Protein AF-A0A965V404-F1 (afdb_monomer_lite)

Radius of gyration: 24.32 Å; chains: 1; bounding box: 42×51×77 Å

pLDDT: mean 75.03, std 16.59, range [35.66, 94.12]

Secondary structure (DSSP, 8-state):
---------HHHHHHHHHHHHS-HHHHHHHHHHHHHHHTT--TT-SSTT-TTHHHHHHHHHHHHHHHHHHHHHT---------------

Sequence (89 aa):
MAKKDEPINDFHRSLQLLAKKLTFEEYTLVAGTMFQLHAGMTFGYKKIFDPQILPDISYIWQIHHKKAFENKAKILKLKVVRGGKDVKH

Foldseek 3Di:
DPDPCDPCPVVNVVLVVCVVPDDPVVSCVVVVVVVCLVVVDQPPAPDNCRVVVVVVVVVVVCVVCVVVVVVVVPPDPPDDDPPDDPPDD

Structure (mmCIF, N/CA/C/O backbone):
data_AF-A0A965V404-F1
#
_entry.id   AF-A0A965V404-F1
#
loop_
_atom_site.group_PDB
_atom_site.id
_atom_site.type_symbol
_atom_site.label_atom_id
_atom_site.label_alt_id
_atom_site.label_comp_id
_atom_site.label_asym_id
_atom_site.label_entity_id
_atom_site.label_seq_id
_atom_site.pdbx_PDB_ins_code
_atom_site.Cartn_x
_atom_site.Cartn_y
_atom_site.Cartn_z
_atom_site.occupancy
_atom_site.B_iso_or_equiv
_atom_site.auth_seq_id
_atom_site.auth_comp_id
_atom_site.auth_asym_id
_atom_site.auth_atom_id
_atom_site.pdbx_PDB_model_num
ATOM 1 N N . MET A 1 1 ? -21.040 -2.190 -26.057 1.00 35.66 1 MET A N 1
ATOM 2 C CA . MET A 1 1 ? -20.030 -3.095 -26.646 1.00 35.66 1 MET A CA 1
ATOM 3 C C . MET A 1 1 ? -19.567 -4.037 -25.552 1.00 35.66 1 MET A C 1
ATOM 5 O O . MET A 1 1 ? -18.886 -3.589 -24.639 1.00 35.66 1 MET A O 1
ATOM 9 N N . ALA A 1 2 ? -20.027 -5.289 -25.582 1.00 47.06 2 ALA A N 1
ATOM 10 C CA . ALA A 1 2 ? -19.596 -6.315 -24.638 1.00 47.06 2 ALA A CA 1
ATOM 11 C C . ALA A 1 2 ? -18.109 -6.595 -24.886 1.00 47.06 2 ALA A C 1
ATOM 13 O O . ALA A 1 2 ? -17.746 -7.199 -25.897 1.00 47.06 2 ALA A O 1
ATOM 14 N N . LYS A 1 3 ? -17.239 -6.059 -24.027 1.00 46.69 3 LYS A N 1
ATOM 15 C CA . LYS A 1 3 ? -15.818 -6.390 -24.071 1.00 46.69 3 LYS A CA 1
ATOM 16 C C . LYS A 1 3 ? -15.672 -7.758 -23.419 1.00 46.69 3 LYS A C 1
ATOM 18 O O . LYS A 1 3 ? -16.025 -7.919 -22.257 1.00 46.69 3 LYS A O 1
ATOM 23 N N . LYS A 1 4 ? -15.251 -8.715 -24.248 1.00 47.34 4 LYS A N 1
ATOM 24 C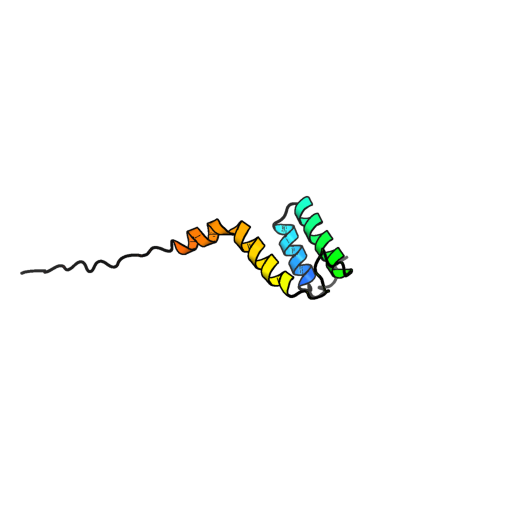 CA . LYS A 1 4 ? -14.830 -10.077 -23.910 1.00 47.34 4 LYS A CA 1
ATOM 25 C C . LYS A 1 4 ? -14.143 -10.104 -22.548 1.00 47.34 4 LYS A C 1
ATOM 27 O O . LYS A 1 4 ? -13.359 -9.199 -22.277 1.00 47.34 4 LYS A O 1
ATOM 32 N N . ASP A 1 5 ? -14.432 -11.135 -21.759 1.00 56.56 5 ASP A N 1
ATOM 33 C CA . ASP A 1 5 ? -13.775 -11.443 -20.490 1.00 56.56 5 ASP A CA 1
ATOM 34 C C . ASP A 1 5 ? -12.253 -11.531 -20.687 1.00 56.56 5 ASP A C 1
ATOM 36 O O . ASP A 1 5 ? -11.684 -12.598 -20.914 1.00 56.56 5 ASP A O 1
ATOM 40 N N . GLU A 1 6 ? -11.576 -10.383 -20.663 1.00 59.59 6 GLU A N 1
ATOM 41 C CA . GLU A 1 6 ? -10.138 -10.332 -20.473 1.00 59.59 6 GLU A CA 1
ATOM 42 C C . GLU A 1 6 ? -9.869 -10.943 -19.100 1.00 59.59 6 GLU A C 1
ATOM 44 O O . GLU A 1 6 ? -10.568 -10.598 -18.137 1.00 59.59 6 GLU A O 1
ATOM 49 N N . PRO A 1 7 ? -8.892 -11.859 -18.980 1.00 59.62 7 PRO A N 1
ATOM 50 C CA . PRO A 1 7 ? -8.535 -12.397 -17.683 1.00 59.62 7 PRO A CA 1
ATOM 51 C C . PRO A 1 7 ? -8.186 -11.209 -16.793 1.00 59.62 7 PRO A C 1
ATOM 53 O O . PRO A 1 7 ? -7.234 -10.474 -17.063 1.00 59.62 7 PRO A O 1
ATOM 56 N N . ILE A 1 8 ? -9.018 -10.979 -15.773 1.00 66.06 8 ILE A N 1
ATOM 57 C CA . ILE A 1 8 ? -8.835 -9.888 -14.824 1.00 66.06 8 ILE A CA 1
ATOM 58 C C . ILE A 1 8 ? -7.496 -10.152 -14.141 1.00 66.06 8 ILE A C 1
ATOM 60 O O . ILE A 1 8 ? -7.408 -10.967 -13.226 1.00 66.06 8 ILE A O 1
ATOM 64 N N . ASN A 1 9 ? -6.448 -9.491 -14.633 1.00 82.12 9 ASN A N 1
ATOM 65 C CA . ASN A 1 9 ? -5.116 -9.523 -14.043 1.00 82.12 9 ASN A CA 1
ATOM 66 C C . ASN A 1 9 ? -5.230 -9.115 -12.562 1.00 82.12 9 ASN A C 1
ATOM 68 O O . ASN A 1 9 ? -6.066 -8.274 -12.213 1.00 82.12 9 ASN A O 1
ATOM 72 N N . ASP A 1 10 ? -4.385 -9.667 -11.695 1.00 84.38 10 ASP A N 1
ATOM 73 C CA . ASP A 1 10 ? -4.364 -9.362 -10.261 1.00 84.38 10 ASP A CA 1
ATOM 74 C C . ASP A 1 10 ? -4.259 -7.855 -9.989 1.00 84.38 10 ASP A C 1
ATOM 76 O O . ASP A 1 10 ? -4.841 -7.350 -9.025 1.00 84.38 10 ASP A O 1
ATOM 80 N N . PHE A 1 11 ? -3.616 -7.106 -10.889 1.00 83.94 11 PHE A N 1
ATOM 81 C CA . PHE A 1 11 ? -3.614 -5.644 -10.862 1.00 83.94 11 PHE A CA 1
ATOM 82 C C . PHE A 1 11 ? -5.023 -5.039 -11.003 1.00 83.94 11 PHE A C 1
ATOM 84 O O . PHE A 1 11 ? -5.454 -4.251 -10.160 1.00 83.94 11 PHE A O 1
ATOM 91 N N . HIS A 1 12 ? -5.791 -5.456 -12.014 1.00 85.81 12 HIS A N 1
ATOM 92 C CA . HIS A 1 12 ? -7.170 -5.001 -12.216 1.00 85.81 12 HIS A CA 1
ATOM 93 C C . HIS A 1 12 ? -8.075 -5.412 -11.051 1.00 85.81 12 HIS A C 1
ATOM 95 O O . HIS A 1 12 ? -8.903 -4.621 -10.599 1.00 85.81 12 HIS A O 1
ATOM 101 N N . ARG A 1 13 ? -7.888 -6.624 -10.515 1.00 88.75 13 ARG A N 1
ATOM 102 C CA . ARG A 1 13 ? -8.627 -7.100 -9.339 1.00 88.75 13 ARG A CA 1
ATOM 103 C C . ARG A 1 13 ? -8.320 -6.259 -8.099 1.00 88.75 13 ARG A C 1
ATOM 105 O O . ARG A 1 13 ? -9.229 -5.949 -7.329 1.00 88.75 13 ARG A O 1
ATOM 112 N N . SER A 1 14 ? -7.064 -5.853 -7.929 1.00 87.12 14 SER A N 1
ATOM 113 C CA . SER A 1 14 ? -6.630 -4.975 -6.839 1.00 87.12 14 SER A CA 1
ATOM 114 C C . SER A 1 14 ? -7.278 -3.593 -6.946 1.00 87.12 14 SER A C 1
ATOM 116 O O . SER A 1 14 ? -7.861 -3.122 -5.972 1.00 87.12 14 SER A O 1
ATOM 118 N N . LEU A 1 15 ? -7.291 -2.987 -8.139 1.00 89.06 15 LEU A N 1
ATOM 119 C CA . LEU A 1 15 ? -7.979 -1.712 -8.379 1.00 89.06 15 LEU A CA 1
ATOM 120 C C . LEU A 1 15 ? -9.487 -1.808 -8.097 1.00 89.06 15 LEU A C 1
ATOM 122 O O . LEU A 1 15 ? -10.044 -0.944 -7.423 1.00 89.06 15 LEU A O 1
ATOM 126 N N . GLN A 1 16 ? -10.145 -2.891 -8.522 1.00 89.25 16 GLN A N 1
ATOM 127 C CA . GLN A 1 16 ? -11.564 -3.117 -8.221 1.00 89.25 16 GLN A CA 1
ATOM 128 C C . GLN A 1 16 ? -11.845 -3.244 -6.717 1.00 89.25 16 GLN A C 1
ATOM 130 O O . GLN A 1 16 ? -12.879 -2.774 -6.241 1.00 89.25 16 GLN A O 1
ATOM 135 N N . LEU A 1 17 ? -10.957 -3.892 -5.957 1.00 91.00 17 LEU A N 1
ATOM 136 C CA . LEU A 1 17 ? -11.097 -4.009 -4.504 1.00 91.00 17 LEU A CA 1
ATOM 137 C C . LEU A 1 17 ? -10.925 -2.658 -3.806 1.00 91.00 17 LEU A C 1
ATOM 139 O O . LEU A 1 17 ? -11.680 -2.358 -2.880 1.00 91.00 17 LEU A O 1
ATOM 143 N N . LEU A 1 18 ? -9.966 -1.850 -4.258 1.00 90.88 18 LEU A N 1
ATOM 144 C CA . LEU A 1 18 ? -9.711 -0.517 -3.715 1.00 90.88 18 LEU A CA 1
ATOM 145 C C . LEU A 1 18 ? -10.876 0.434 -4.005 1.00 90.88 18 LEU A C 1
ATOM 147 O O . LEU A 1 18 ? -11.364 1.085 -3.085 1.00 90.88 18 LEU A O 1
ATOM 151 N N . ALA A 1 19 ? -11.399 0.430 -5.234 1.00 90.44 19 ALA A N 1
ATOM 152 C CA . ALA A 1 19 ? -12.529 1.268 -5.639 1.00 90.44 19 ALA A CA 1
ATOM 153 C C . ALA A 1 19 ? -13.809 1.016 -4.818 1.00 90.44 19 ALA A C 1
ATOM 155 O O . ALA A 1 19 ? -14.644 1.903 -4.689 1.00 90.44 19 ALA A O 1
ATOM 156 N N . LYS A 1 20 ? -13.978 -0.188 -4.253 1.00 91.69 20 LYS A N 1
ATOM 157 C CA . LYS A 1 20 ? -15.135 -0.535 -3.407 1.00 91.69 20 LYS A CA 1
ATOM 158 C C . LYS A 1 20 ? -15.011 -0.066 -1.958 1.00 91.69 20 LYS A C 1
ATOM 160 O O . LYS A 1 20 ? -16.021 -0.021 -1.262 1.00 91.69 20 LYS A O 1
ATOM 165 N N . LYS A 1 21 ? -13.791 0.172 -1.471 1.00 90.94 21 LYS A N 1
ATOM 166 C CA . LYS A 1 21 ? -13.515 0.423 -0.045 1.00 90.94 21 LYS A CA 1
ATOM 167 C C . LYS A 1 21 ? -13.073 1.849 0.251 1.00 90.94 21 LYS A C 1
ATOM 169 O O . LYS A 1 21 ? -13.222 2.281 1.388 1.00 90.94 21 LYS A O 1
ATOM 174 N N . LEU A 1 22 ? -12.497 2.524 -0.735 1.00 91.88 22 LEU A N 1
ATOM 175 C CA . LEU A 1 22 ? -11.916 3.850 -0.595 1.00 91.88 22 LEU A CA 1
ATOM 176 C C . LEU A 1 22 ? -12.854 4.920 -1.151 1.00 91.88 22 LEU A C 1
ATOM 178 O O . LEU A 1 22 ? -13.648 4.666 -2.058 1.00 91.88 22 LEU A O 1
ATOM 182 N N . THR A 1 23 ? -12.726 6.132 -0.624 1.00 94.12 23 THR A N 1
ATOM 183 C CA . THR A 1 23 ? -13.289 7.332 -1.245 1.00 94.12 23 THR A CA 1
ATOM 184 C C . THR A 1 23 ? -12.585 7.629 -2.571 1.00 94.12 23 THR A C 1
ATOM 186 O O . THR A 1 23 ? -11.503 7.112 -2.857 1.00 94.12 23 THR A O 1
ATOM 189 N N . PHE A 1 24 ? -13.188 8.479 -3.405 1.00 90.62 24 PHE A N 1
ATOM 190 C CA . PHE A 1 24 ? -12.606 8.842 -4.699 1.00 90.62 24 PHE A CA 1
ATOM 191 C C . PHE A 1 24 ? -11.210 9.475 -4.566 1.00 90.62 24 PHE A C 1
ATOM 193 O O . PHE A 1 24 ? -10.318 9.166 -5.356 1.00 90.62 24 PHE A O 1
ATOM 200 N N . GLU A 1 25 ? -11.004 10.317 -3.552 1.00 93.69 25 GLU A N 1
ATOM 201 C CA . GLU A 1 25 ? -9.715 10.965 -3.281 1.00 93.69 25 GLU A CA 1
ATOM 202 C C . GLU A 1 25 ? -8.644 9.941 -2.882 1.00 93.69 25 GLU A C 1
ATOM 204 O O . GLU A 1 25 ? -7.570 9.896 -3.485 1.00 93.69 25 GLU A O 1
ATOM 209 N N . GLU A 1 26 ? -8.956 9.055 -1.934 1.00 91.88 26 GLU A N 1
ATOM 210 C CA . GLU A 1 26 ? -8.056 7.982 -1.487 1.00 91.88 26 GLU A CA 1
ATOM 211 C C . GLU A 1 26 ? -7.730 7.002 -2.619 1.00 91.88 26 GLU A C 1
ATOM 213 O O . GLU A 1 26 ? -6.581 6.592 -2.793 1.00 91.88 26 GLU A O 1
ATOM 218 N N . TYR A 1 27 ? -8.732 6.639 -3.421 1.00 92.88 27 TYR A N 1
ATOM 219 C CA . TYR A 1 27 ? -8.543 5.777 -4.579 1.00 92.88 27 TYR A CA 1
ATOM 220 C C . TYR A 1 27 ? -7.626 6.428 -5.618 1.00 92.88 27 TYR A C 1
ATOM 222 O O . TYR A 1 27 ? -6.712 5.774 -6.122 1.00 92.88 27 TYR A O 1
ATOM 230 N N . THR A 1 28 ? -7.832 7.715 -5.909 1.00 93.38 28 THR A N 1
ATOM 231 C CA . THR A 1 28 ? -7.006 8.478 -6.857 1.00 93.38 28 THR A CA 1
ATOM 232 C C . THR A 1 28 ? -5.559 8.555 -6.388 1.00 93.38 28 THR A C 1
ATOM 234 O O . THR A 1 28 ? -4.648 8.351 -7.190 1.00 93.38 28 THR A O 1
ATOM 237 N N . LEU A 1 29 ? -5.340 8.772 -5.088 1.00 93.44 29 LEU A N 1
ATOM 238 C CA . LEU A 1 29 ? -4.009 8.757 -4.492 1.00 93.44 29 LEU A CA 1
ATOM 239 C C . LEU A 1 29 ? -3.324 7.401 -4.707 1.00 93.44 29 LEU A C 1
ATOM 241 O O . LEU A 1 29 ? -2.243 7.345 -5.289 1.00 93.44 29 LEU A O 1
ATOM 245 N N . VAL A 1 30 ? -3.965 6.304 -4.292 1.00 92.31 30 VAL A N 1
ATOM 246 C CA . VAL A 1 30 ? -3.370 4.960 -4.373 1.00 92.31 30 VAL A CA 1
ATOM 247 C C . VAL A 1 30 ? -3.136 4.535 -5.825 1.00 92.31 30 VAL A C 1
ATOM 249 O O . VAL A 1 30 ? -2.056 4.041 -6.152 1.00 92.31 30 VAL A O 1
ATOM 252 N N . ALA A 1 31 ? -4.106 4.758 -6.715 1.00 91.75 31 ALA A N 1
ATOM 253 C CA . ALA A 1 31 ? -3.969 4.442 -8.135 1.00 91.75 31 ALA A CA 1
ATOM 254 C C . ALA A 1 31 ? -2.854 5.269 -8.799 1.00 91.75 31 ALA A C 1
ATOM 256 O O . ALA A 1 31 ? -2.069 4.731 -9.582 1.00 91.75 31 ALA A O 1
ATOM 257 N N . GLY A 1 32 ? -2.736 6.554 -8.445 1.00 91.38 32 GLY A N 1
ATOM 258 C CA . GLY A 1 32 ? -1.661 7.430 -8.904 1.00 91.38 32 GLY A CA 1
ATOM 259 C C . GLY A 1 32 ? -0.282 6.958 -8.441 1.00 91.38 32 GLY A C 1
ATOM 260 O O . GLY A 1 32 ? 0.636 6.855 -9.255 1.00 91.38 32 GLY A O 1
ATOM 261 N N . THR A 1 33 ? -0.137 6.593 -7.164 1.00 90.94 33 THR A N 1
ATOM 262 C CA . THR A 1 33 ? 1.111 6.025 -6.631 1.00 90.94 33 THR A CA 1
ATOM 263 C C . THR A 1 33 ? 1.470 4.705 -7.318 1.00 90.94 33 THR A C 1
ATOM 265 O O . THR A 1 33 ? 2.622 4.516 -7.700 1.00 90.94 33 THR A O 1
ATOM 268 N N . MET A 1 34 ? 0.501 3.810 -7.554 1.00 89.62 34 MET A N 1
ATOM 269 C CA . MET A 1 34 ? 0.734 2.559 -8.292 1.00 89.62 34 MET A CA 1
ATOM 270 C C . MET A 1 34 ? 1.211 2.807 -9.728 1.00 89.62 34 MET A C 1
ATOM 272 O O . MET A 1 34 ? 2.131 2.136 -10.194 1.00 89.62 34 MET A O 1
ATOM 276 N N . PHE A 1 35 ? 0.628 3.786 -10.423 1.00 89.31 35 PHE A N 1
ATOM 277 C CA . PHE A 1 35 ? 1.067 4.170 -11.765 1.00 89.31 3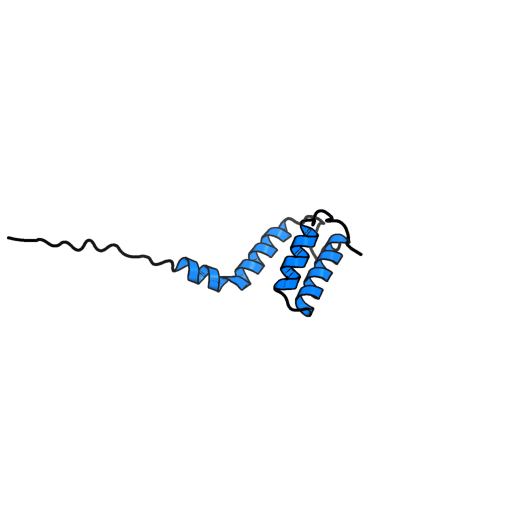5 PHE A CA 1
ATOM 278 C C . PHE A 1 35 ? 2.498 4.728 -11.766 1.00 89.31 35 PHE A C 1
ATOM 280 O O . PHE A 1 35 ? 3.312 4.353 -12.608 1.00 89.31 35 PHE A O 1
ATOM 287 N N . GLN A 1 36 ? 2.833 5.580 -10.795 1.00 88.19 36 GLN A N 1
ATOM 288 C CA . GLN A 1 36 ? 4.185 6.123 -10.636 1.00 88.19 36 GLN A CA 1
ATOM 289 C C . GLN A 1 36 ? 5.215 5.022 -10.337 1.00 88.19 36 GLN A C 1
ATOM 291 O O . GLN A 1 36 ? 6.297 5.029 -10.924 1.00 88.19 36 GLN A O 1
ATOM 296 N N . LEU A 1 37 ? 4.872 4.044 -9.490 1.00 85.88 37 LEU A N 1
ATOM 297 C CA . LEU A 1 37 ? 5.706 2.861 -9.244 1.00 85.88 37 LEU A CA 1
ATOM 298 C C . LEU A 1 37 ? 5.925 2.052 -10.529 1.00 85.88 37 LEU A C 1
ATOM 300 O O . LEU A 1 37 ? 7.055 1.680 -10.832 1.00 85.88 37 LEU A O 1
ATOM 304 N N . HIS A 1 38 ? 4.869 1.829 -11.319 1.00 84.62 38 HIS A N 1
ATOM 305 C CA . HIS A 1 38 ? 4.974 1.159 -12.619 1.00 84.62 38 HIS A CA 1
ATOM 306 C C . HIS A 1 38 ? 5.880 1.926 -13.600 1.00 84.62 38 HIS A C 1
ATOM 308 O O . HIS A 1 38 ? 6.608 1.316 -14.377 1.00 84.62 38 HIS A O 1
ATOM 314 N N . ALA A 1 39 ? 5.882 3.260 -13.540 1.00 87.00 39 ALA A N 1
ATOM 315 C CA . ALA A 1 39 ? 6.777 4.114 -14.321 1.00 87.00 39 ALA A CA 1
ATOM 316 C C . ALA A 1 39 ? 8.230 4.155 -13.792 1.00 87.00 39 ALA A C 1
ATOM 318 O O . ALA A 1 39 ? 9.070 4.831 -14.382 1.00 87.00 39 ALA A O 1
ATOM 319 N N . GLY A 1 40 ? 8.544 3.442 -12.704 1.00 83.00 40 GLY A N 1
ATOM 320 C CA . GLY A 1 40 ? 9.898 3.327 -12.153 1.00 83.00 40 GLY A CA 1
ATOM 321 C C . GLY A 1 40 ? 10.264 4.375 -11.098 1.00 83.00 40 GLY A C 1
ATOM 322 O O . GLY A 1 40 ? 11.440 4.506 -10.759 1.00 83.00 40 GLY A O 1
ATOM 323 N N . MET A 1 41 ? 9.292 5.115 -10.554 1.00 84.62 41 MET A N 1
ATOM 324 C CA . MET A 1 41 ? 9.539 6.053 -9.453 1.00 84.62 41 MET A CA 1
ATOM 325 C C . MET A 1 41 ? 9.859 5.299 -8.158 1.00 84.62 41 MET A C 1
ATOM 327 O O . MET A 1 41 ? 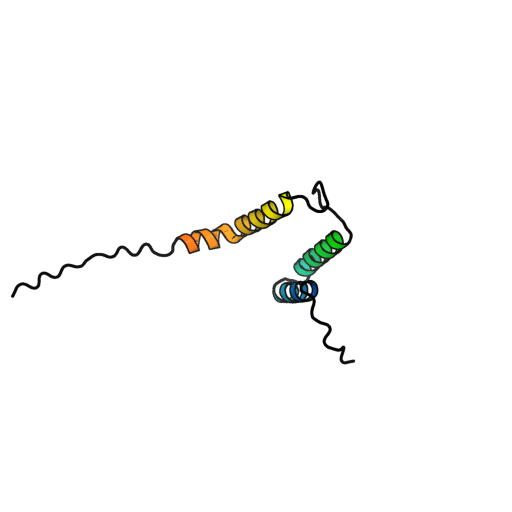9.104 4.424 -7.744 1.00 84.62 41 MET A O 1
ATOM 331 N N . THR A 1 42 ? 10.955 5.660 -7.483 1.00 79.75 42 THR A N 1
ATOM 332 C CA . THR A 1 42 ? 11.456 4.916 -6.312 1.00 79.75 42 THR A CA 1
ATOM 333 C C . THR A 1 42 ? 11.072 5.511 -4.955 1.00 79.75 42 THR A C 1
ATOM 335 O O . THR A 1 42 ? 11.409 4.919 -3.941 1.00 79.75 42 THR A O 1
ATOM 338 N N . PHE A 1 43 ? 10.376 6.654 -4.889 1.00 84.25 43 PHE A N 1
ATOM 339 C CA . PHE A 1 43 ? 9.859 7.261 -3.640 1.00 84.25 43 PHE A CA 1
ATOM 340 C C . PHE A 1 43 ? 10.855 7.323 -2.459 1.00 84.25 43 PHE A C 1
ATOM 342 O O . PHE A 1 43 ? 10.476 7.155 -1.304 1.00 84.25 43 PHE A O 1
ATOM 349 N N . GLY A 1 44 ? 12.139 7.570 -2.736 1.00 82.25 44 GLY A N 1
ATOM 350 C CA . GLY A 1 44 ? 13.183 7.650 -1.704 1.00 82.25 44 GLY A CA 1
ATOM 351 C C . GLY A 1 44 ? 13.828 6.310 -1.328 1.00 82.25 44 GLY A C 1
ATOM 352 O O . GLY A 1 44 ? 14.814 6.301 -0.591 1.00 82.25 44 GLY A O 1
ATOM 353 N N . TYR A 1 45 ? 13.351 5.194 -1.882 1.00 85.50 45 TYR A N 1
ATOM 354 C CA . TYR A 1 45 ? 14.024 3.902 -1.803 1.00 85.50 45 TYR A CA 1
ATOM 355 C C . TYR A 1 45 ? 15.266 3.878 -2.699 1.00 85.50 45 TYR A C 1
ATOM 357 O O . TYR A 1 45 ? 15.284 4.424 -3.807 1.00 85.50 45 TYR A O 1
ATOM 365 N N . LYS A 1 46 ? 16.338 3.241 -2.214 1.00 76.81 46 LYS A N 1
ATOM 366 C CA . LYS A 1 46 ? 17.672 3.314 -2.836 1.00 76.81 46 LYS A CA 1
ATOM 367 C C . LYS A 1 46 ? 17.765 2.528 -4.144 1.00 76.81 46 LYS A C 1
ATOM 369 O O . LYS A 1 46 ? 18.689 2.751 -4.924 1.00 76.81 46 LYS A O 1
ATOM 374 N N . LYS A 1 47 ? 16.865 1.564 -4.358 1.00 73.06 47 LYS A N 1
ATOM 375 C CA . LYS A 1 47 ? 16.844 0.647 -5.507 1.00 73.06 47 LYS A CA 1
ATOM 376 C C . LYS A 1 47 ? 15.400 0.318 -5.892 1.00 73.06 47 LYS A C 1
ATOM 378 O O . LYS A 1 47 ? 14.511 0.382 -5.051 1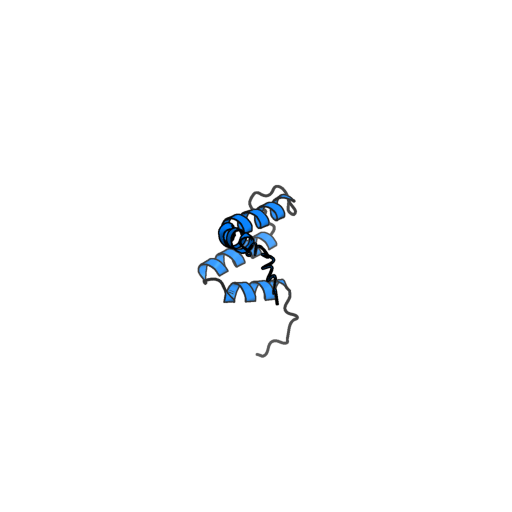.00 73.06 47 LYS A O 1
ATOM 383 N N . ILE A 1 48 ? 15.200 -0.122 -7.138 1.00 67.19 48 ILE A N 1
ATOM 384 C CA . ILE A 1 48 ? 13.902 -0.590 -7.677 1.00 67.19 48 ILE A CA 1
ATOM 385 C C . ILE A 1 48 ? 13.316 -1.746 -6.836 1.00 67.19 48 ILE A C 1
ATOM 387 O O . ILE A 1 48 ? 12.105 -1.908 -6.757 1.00 67.19 48 ILE A O 1
ATOM 391 N N . PHE A 1 49 ? 14.174 -2.501 -6.142 1.00 69.31 49 PHE A N 1
ATOM 392 C CA . PHE A 1 49 ? 13.799 -3.556 -5.199 1.00 69.31 49 PHE A CA 1
ATOM 393 C C . PHE A 1 49 ? 14.512 -3.352 -3.861 1.00 69.31 49 PHE A C 1
ATOM 395 O O . PHE A 1 49 ? 15.338 -4.167 -3.448 1.00 69.31 49 PHE A O 1
ATOM 402 N N . ASP A 1 50 ? 14.271 -2.211 -3.219 1.00 80.56 50 ASP A N 1
ATOM 403 C CA . ASP A 1 50 ? 14.809 -1.969 -1.884 1.00 80.56 50 ASP A CA 1
ATOM 404 C C . ASP A 1 50 ? 14.137 -2.922 -0.876 1.00 80.56 50 ASP A C 1
ATOM 406 O O . ASP A 1 50 ? 12.912 -2.882 -0.719 1.00 80.56 50 ASP A O 1
ATOM 410 N N . PRO A 1 51 ? 14.899 -3.793 -0.186 1.00 82.94 51 PRO A N 1
ATOM 411 C CA . PRO A 1 51 ? 14.336 -4.737 0.773 1.00 82.94 51 PRO A CA 1
ATOM 412 C C . PRO A 1 51 ? 13.634 -4.053 1.953 1.00 82.94 51 PRO A C 1
ATOM 414 O O . PRO A 1 51 ? 12.901 -4.734 2.663 1.00 82.94 51 PRO A O 1
ATOM 417 N N . GLN A 1 52 ? 13.819 -2.741 2.158 1.00 85.25 52 GLN A N 1
ATOM 418 C CA . GLN A 1 52 ? 13.117 -1.963 3.187 1.00 85.25 52 GLN A CA 1
ATOM 419 C C . GLN A 1 52 ? 11.629 -1.729 2.895 1.00 85.25 52 GLN A C 1
ATOM 421 O O . GLN A 1 52 ? 10.857 -1.515 3.826 1.00 85.25 52 GLN A O 1
ATOM 426 N N . ILE A 1 53 ? 11.192 -1.861 1.638 1.00 86.19 53 ILE A N 1
ATOM 427 C CA . ILE A 1 53 ? 9.789 -1.636 1.256 1.00 86.19 53 ILE A CA 1
ATOM 428 C C . ILE A 1 53 ? 8.841 -2.586 2.011 1.00 86.19 53 ILE A C 1
ATOM 430 O O . ILE A 1 53 ? 7.802 -2.169 2.520 1.00 86.19 53 ILE A O 1
ATOM 434 N N . LEU A 1 54 ? 9.189 -3.873 2.110 1.00 85.81 54 LEU A N 1
ATOM 435 C CA . LEU A 1 54 ? 8.338 -4.877 2.764 1.00 85.81 54 LEU A CA 1
ATOM 436 C C . LEU A 1 54 ? 8.211 -4.668 4.292 1.00 85.81 54 LEU A C 1
ATOM 438 O O . LEU A 1 54 ? 7.082 -4.730 4.803 1.00 85.81 54 LEU A O 1
ATOM 442 N N . PRO A 1 55 ? 9.309 -4.407 5.034 1.00 89.88 55 PRO A N 1
ATOM 443 C CA . PRO A 1 55 ? 9.254 -3.951 6.419 1.00 89.88 55 PRO A CA 1
ATOM 444 C C . PRO A 1 55 ? 8.375 -2.717 6.623 1.00 89.88 55 PRO A C 1
ATOM 446 O O . PRO A 1 55 ? 7.512 -2.748 7.499 1.00 89.88 55 PRO A O 1
ATOM 449 N N . ASP A 1 56 ? 8.529 -1.678 5.800 1.00 87.81 56 ASP A N 1
ATOM 450 C CA . ASP A 1 56 ? 7.777 -0.427 5.946 1.00 87.81 56 ASP A CA 1
ATOM 451 C C . ASP A 1 56 ? 6.273 -0.639 5.758 1.00 87.81 56 ASP A C 1
ATOM 453 O O . ASP A 1 56 ? 5.477 -0.206 6.593 1.00 87.81 56 ASP A O 1
ATOM 457 N N . ILE A 1 57 ? 5.868 -1.377 4.716 1.00 88.62 57 ILE A N 1
ATOM 458 C CA . ILE A 1 57 ? 4.459 -1.732 4.478 1.00 88.62 57 ILE A CA 1
ATOM 459 C C . ILE A 1 57 ? 3.874 -2.450 5.700 1.00 88.62 57 ILE A C 1
ATOM 461 O O . ILE A 1 57 ? 2.775 -2.127 6.164 1.00 88.62 57 ILE A O 1
ATOM 465 N N . SER A 1 58 ? 4.619 -3.414 6.243 1.00 87.06 58 SER A N 1
ATOM 466 C CA . SER A 1 58 ? 4.193 -4.192 7.408 1.00 87.06 58 SER A CA 1
ATOM 467 C C . SER A 1 58 ? 4.079 -3.317 8.657 1.00 87.06 58 SER A C 1
ATOM 469 O O . SER A 1 58 ? 3.114 -3.433 9.416 1.00 87.06 58 SER A O 1
ATOM 471 N N . TYR A 1 59 ? 5.037 -2.416 8.861 1.00 88.88 59 TYR A N 1
ATOM 472 C CA . TYR A 1 59 ? 5.079 -1.505 9.997 1.00 88.88 59 TYR A CA 1
ATOM 473 C C . TYR A 1 59 ? 3.943 -0.474 9.955 1.00 88.88 59 TYR A C 1
ATOM 475 O O . TYR A 1 59 ? 3.233 -0.301 10.949 1.00 88.88 59 TYR A O 1
ATOM 483 N N . ILE A 1 60 ? 3.691 0.141 8.795 1.00 88.75 60 ILE A N 1
ATOM 484 C CA . ILE A 1 60 ? 2.572 1.071 8.586 1.00 88.75 60 ILE A CA 1
ATOM 485 C C . ILE A 1 60 ? 1.246 0.364 8.882 1.00 88.75 60 ILE A C 1
ATOM 487 O O . ILE A 1 60 ? 0.426 0.872 9.652 1.00 88.75 60 ILE A O 1
ATOM 491 N N . TRP A 1 61 ? 1.047 -0.849 8.353 1.00 84.94 61 TRP A N 1
ATOM 492 C CA . TRP A 1 61 ? -0.153 -1.632 8.649 1.00 84.94 61 TRP A CA 1
ATOM 493 C C . TRP A 1 61 ? -0.345 -1.840 10.156 1.00 84.94 61 TRP A C 1
ATOM 495 O O . TRP A 1 61 ? -1.441 -1.615 10.678 1.00 84.94 61 TRP A O 1
ATOM 505 N N . GLN A 1 62 ?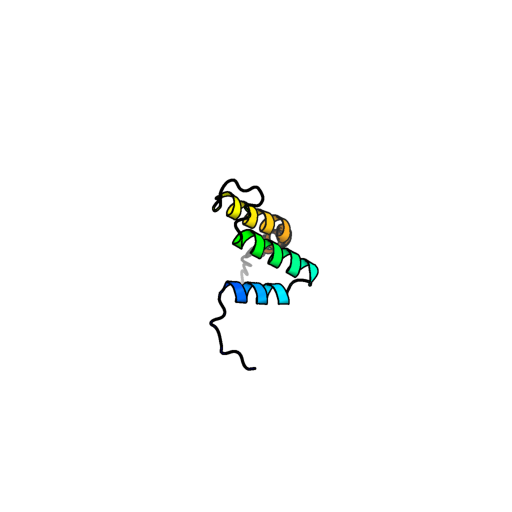 0.720 -2.229 10.862 1.00 85.31 62 GLN A N 1
ATOM 506 C CA . GLN A 1 62 ? 0.691 -2.456 12.305 1.00 85.31 62 GLN A CA 1
ATOM 507 C C . GLN A 1 62 ? 0.356 -1.191 13.095 1.00 85.31 62 GLN A C 1
ATOM 509 O O . GLN A 1 62 ? -0.453 -1.279 14.014 1.00 85.31 62 GLN A O 1
ATOM 514 N N . ILE A 1 63 ? 0.911 -0.026 12.743 1.00 87.88 63 ILE A N 1
ATOM 515 C CA . ILE A 1 63 ? 0.598 1.248 13.414 1.00 87.88 63 ILE A CA 1
ATOM 516 C C . ILE A 1 63 ? -0.903 1.533 13.343 1.00 87.88 63 ILE A C 1
ATOM 518 O O . ILE A 1 63 ? -1.539 1.804 14.365 1.00 87.88 63 ILE A O 1
ATOM 522 N N . HIS A 1 64 ? -1.484 1.417 12.150 1.00 81.62 64 HIS A N 1
ATOM 523 C CA . HIS A 1 64 ? -2.888 1.754 11.926 1.00 81.62 64 HIS A CA 1
ATOM 524 C C . HIS A 1 64 ? -3.862 0.675 12.430 1.00 81.62 64 HIS A C 1
ATOM 526 O O . HIS A 1 64 ? -5.015 0.983 12.724 1.00 81.62 64 HIS A O 1
ATOM 532 N N . HIS A 1 65 ? -3.402 -0.568 12.617 1.00 79.69 65 HIS A N 1
ATOM 533 C CA . HIS A 1 65 ? -4.219 -1.690 13.103 1.00 79.69 65 HIS A CA 1
ATOM 534 C C . HIS A 1 65 ? -3.855 -2.163 14.516 1.00 79.69 65 HIS A C 1
ATOM 536 O O . HIS A 1 65 ? -4.374 -3.183 14.981 1.00 79.69 65 HIS A O 1
ATOM 542 N N . LYS A 1 66 ? -3.013 -1.418 15.241 1.00 65.62 66 LYS A N 1
ATOM 543 C CA . LYS A 1 66 ? -2.483 -1.807 16.557 1.00 65.62 66 LYS A CA 1
ATOM 544 C C . LYS A 1 66 ? -3.584 -2.164 17.561 1.00 65.62 66 LYS A C 1
ATOM 546 O O . LYS A 1 66 ? -3.522 -3.212 18.199 1.00 65.62 66 LYS A O 1
ATOM 551 N N . LYS A 1 67 ? -4.664 -1.373 17.614 1.00 58.88 67 LYS A N 1
ATOM 552 C CA . LYS A 1 67 ? -5.832 -1.641 18.479 1.00 58.88 67 LYS A CA 1
ATOM 553 C C . LYS A 1 67 ? -6.581 -2.930 18.107 1.00 58.88 67 LYS A C 1
ATOM 555 O O . LYS A 1 67 ? -7.090 -3.616 18.990 1.00 58.88 67 LYS A O 1
ATOM 560 N N . ALA A 1 68 ? -6.644 -3.288 16.822 1.00 58.81 68 ALA A N 1
ATOM 561 C CA . ALA A 1 68 ? -7.269 -4.536 16.376 1.00 58.81 68 ALA A CA 1
ATOM 562 C C . ALA A 1 68 ? -6.431 -5.770 16.766 1.00 58.81 68 ALA A C 1
ATOM 564 O O . ALA A 1 68 ? -6.995 -6.824 17.062 1.00 58.81 68 ALA A O 1
ATOM 565 N N . PHE A 1 69 ? -5.101 -5.632 16.830 1.00 56.28 69 PHE A N 1
ATOM 566 C CA . PHE A 1 69 ? -4.193 -6.669 17.331 1.00 56.28 69 PHE A CA 1
ATOM 567 C C . PHE A 1 69 ? -4.219 -6.798 18.859 1.00 56.28 69 PHE A C 1
ATOM 569 O O . PHE A 1 69 ? -4.352 -7.908 19.371 1.00 56.28 69 PHE A O 1
ATOM 576 N N . GLU A 1 70 ? -4.168 -5.685 19.594 1.00 57.12 70 GLU A N 1
ATOM 577 C CA . GLU A 1 70 ? -4.244 -5.681 21.063 1.00 57.12 70 GLU A CA 1
ATOM 578 C C . GLU A 1 70 ? -5.572 -6.272 21.572 1.00 57.12 70 GLU A C 1
ATOM 580 O O . GLU A 1 70 ? -5.589 -7.031 22.542 1.00 57.12 70 GLU A O 1
ATOM 585 N N . ASN A 1 71 ? -6.684 -6.008 20.876 1.00 55.81 71 ASN A N 1
ATOM 586 C CA . ASN A 1 71 ? -7.985 -6.591 21.211 1.00 55.81 71 ASN A CA 1
ATOM 587 C C . ASN A 1 71 ? -8.109 -8.073 20.814 1.00 55.81 71 ASN A C 1
ATOM 589 O O . ASN A 1 71 ? -8.775 -8.825 21.521 1.00 55.81 71 ASN A O 1
ATOM 593 N N . LYS A 1 72 ? -7.432 -8.529 19.748 1.00 52.94 72 LYS A N 1
ATOM 594 C CA . LYS A 1 72 ? -7.328 -9.964 19.418 1.00 52.94 72 LYS A CA 1
ATOM 595 C C . LYS A 1 72 ? -6.458 -10.736 20.416 1.00 52.94 72 LYS A C 1
ATOM 597 O O . LYS A 1 72 ? -6.737 -11.897 20.677 1.00 52.94 72 LYS A O 1
ATOM 602 N N . ALA A 1 73 ? -5.436 -10.121 21.011 1.00 51.75 73 ALA A N 1
ATOM 603 C CA . ALA A 1 73 ? -4.624 -10.767 22.049 1.00 51.75 73 ALA A CA 1
ATOM 604 C C . ALA A 1 73 ? -5.383 -10.952 23.381 1.00 5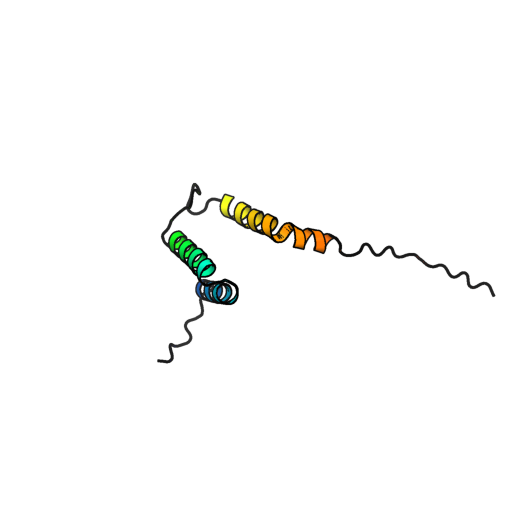1.75 73 ALA A C 1
ATOM 606 O O . ALA A 1 73 ? -5.031 -11.819 24.179 1.00 51.75 73 ALA A O 1
ATOM 607 N N . LYS A 1 74 ? -6.476 -10.205 23.600 1.00 51.66 74 LYS A N 1
ATOM 608 C CA . LYS A 1 74 ? -7.434 -10.432 24.695 1.00 51.66 74 LYS A CA 1
ATOM 609 C C . LYS A 1 74 ? -8.423 -11.572 24.400 1.00 51.66 74 LYS A C 1
ATOM 611 O O . LYS A 1 74 ? -9.530 -11.563 24.939 1.00 51.66 74 LYS A O 1
ATOM 616 N N . ILE A 1 75 ? -8.058 -12.568 23.583 1.00 53.03 75 ILE A N 1
ATOM 617 C CA . ILE A 1 75 ? -8.770 -13.853 23.560 1.00 53.03 75 ILE A CA 1
ATOM 618 C C . ILE A 1 75 ? -8.605 -14.481 24.952 1.00 53.03 75 ILE A C 1
ATOM 620 O O . ILE A 1 75 ? -7.590 -15.081 25.292 1.00 53.03 75 ILE A O 1
ATOM 624 N N . LEU A 1 76 ? -9.609 -14.188 25.779 1.00 56.56 76 LEU A N 1
ATOM 625 C CA . LEU A 1 76 ? -10.043 -14.811 27.019 1.00 56.56 76 LEU A CA 1
ATOM 626 C C . LEU A 1 76 ? -9.152 -15.970 27.489 1.00 56.56 76 LEU A C 1
ATOM 628 O O . LEU A 1 76 ? -9.342 -17.122 27.100 1.00 56.56 76 LEU A O 1
ATOM 632 N N . LYS A 1 77 ? -8.246 -15.679 28.433 1.00 54.88 77 LYS A N 1
ATOM 633 C CA . LYS A 1 77 ? -7.746 -16.695 29.368 1.00 54.88 77 LYS A CA 1
ATOM 634 C C . LYS A 1 77 ? -8.925 -17.170 30.225 1.00 54.88 77 LYS A C 1
ATOM 636 O O . LYS A 1 77 ? -9.118 -16.696 31.342 1.00 54.88 77 LYS A O 1
ATOM 641 N N . LEU A 1 78 ? -9.739 -18.082 29.700 1.00 63.41 78 LEU A N 1
ATOM 642 C CA . LEU A 1 78 ? -10.708 -18.818 30.502 1.00 63.41 78 LEU A CA 1
ATOM 643 C C . LEU A 1 78 ? -9.916 -19.752 31.418 1.00 63.41 78 LEU A C 1
ATOM 645 O O . LEU A 1 78 ? -9.326 -20.739 30.982 1.00 63.41 78 LEU A O 1
ATOM 649 N N . LYS A 1 79 ? -9.857 -19.403 32.703 1.00 60.19 79 LYS A N 1
ATOM 650 C CA . LYS A 1 79 ? -9.301 -20.267 33.740 1.00 60.19 79 LYS A CA 1
ATOM 651 C C . LYS A 1 79 ? -10.309 -21.390 33.975 1.00 60.19 79 LYS A C 1
ATOM 653 O O . LYS A 1 79 ? -11.380 -21.144 34.523 1.00 60.19 79 LYS A O 1
ATOM 658 N N . VAL A 1 80 ? -9.986 -22.611 33.553 1.00 59.75 80 VAL A N 1
ATOM 659 C CA . VAL A 1 80 ? -10.788 -23.791 33.902 1.00 59.75 80 VAL A CA 1
ATOM 660 C C . VAL A 1 80 ? -10.645 -24.012 35.404 1.00 59.75 80 VAL A C 1
ATOM 662 O O . VAL A 1 80 ? -9.604 -24.459 35.884 1.00 59.75 80 VAL A O 1
ATOM 665 N N . VAL A 1 81 ? -11.677 -23.657 36.164 1.00 64.62 81 VAL A N 1
ATOM 666 C CA . VAL A 1 81 ? -11.781 -24.029 37.574 1.00 64.62 81 VAL A CA 1
ATOM 667 C C . VAL A 1 81 ? -12.402 -25.421 37.607 1.00 64.62 81 VAL A C 1
ATOM 669 O O . VAL A 1 81 ? -13.556 -25.591 37.216 1.00 64.62 81 VAL A O 1
ATOM 672 N N . ARG A 1 82 ? -11.644 -26.435 38.044 1.00 52.88 82 ARG A N 1
ATOM 673 C CA . ARG A 1 82 ? -12.221 -27.739 38.400 1.00 52.88 82 ARG A CA 1
ATOM 674 C C . ARG A 1 82 ? -13.109 -27.526 39.626 1.00 52.88 82 ARG A C 1
ATOM 676 O O . ARG A 1 82 ? -12.620 -27.507 40.749 1.00 52.88 82 ARG A O 1
ATOM 683 N N . GLY A 1 83 ? -14.403 -27.323 39.400 1.00 50.50 83 GLY A N 1
ATOM 684 C CA . GLY A 1 83 ? -15.412 -27.394 40.448 1.00 50.50 83 GLY A CA 1
ATOM 685 C C . GLY A 1 83 ? -15.544 -28.842 40.900 1.00 50.50 83 GLY A C 1
ATOM 686 O O . GLY A 1 83 ? -16.283 -29.611 40.293 1.00 50.50 83 GLY A O 1
ATOM 687 N N . GLY A 1 84 ? -14.792 -29.222 41.932 1.00 57.12 84 GLY A N 1
ATOM 688 C CA . GLY A 1 84 ? -15.045 -30.450 42.669 1.00 57.12 84 GLY A CA 1
ATOM 689 C C . GLY A 1 84 ? -16.418 -30.356 43.326 1.00 57.12 84 GLY A C 1
ATOM 690 O O . GLY A 1 84 ? -16.645 -29.492 44.169 1.00 57.12 84 GLY A O 1
ATOM 691 N N . LYS A 1 85 ? -17.339 -31.232 42.930 1.00 51.41 85 LYS A N 1
ATOM 692 C CA . LYS A 1 85 ? -18.429 -31.650 43.807 1.00 51.41 85 LYS A CA 1
ATOM 693 C C . LYS A 1 85 ? -18.032 -33.004 44.374 1.00 51.41 85 LYS A C 1
ATOM 695 O O . LYS A 1 85 ? -18.227 -34.024 43.721 1.00 51.41 85 LYS A O 1
ATOM 700 N N . ASP A 1 86 ? -17.470 -32.979 45.579 1.00 57.31 86 ASP A N 1
ATOM 701 C CA . ASP A 1 86 ? -17.642 -34.077 46.525 1.00 57.31 86 ASP A CA 1
ATOM 702 C C . ASP A 1 86 ? -19.148 -34.254 46.729 1.00 57.31 86 ASP A C 1
ATOM 704 O O . ASP A 1 86 ? -19.791 -33.491 47.452 1.00 57.31 86 ASP A O 1
ATOM 708 N N . VAL A 1 87 ? -19.732 -35.229 46.039 1.00 47.06 87 VAL A N 1
ATOM 709 C CA . VAL A 1 87 ? -21.052 -35.743 46.395 1.00 47.06 87 VAL A CA 1
ATOM 710 C C . VAL A 1 87 ? -20.804 -36.812 47.449 1.00 47.06 87 VAL A C 1
ATOM 712 O O . VAL A 1 87 ? -20.547 -37.968 47.134 1.00 47.06 87 VAL A O 1
ATOM 715 N N . LYS A 1 88 ? -20.820 -36.387 48.715 1.00 45.81 88 LYS A N 1
ATOM 716 C CA . LYS A 1 88 ? -21.036 -37.284 49.848 1.00 45.81 88 LYS A CA 1
ATOM 717 C C . LYS A 1 88 ? -22.510 -37.681 49.851 1.00 45.81 88 LYS A C 1
ATOM 719 O O . LYS A 1 88 ? -23.339 -36.808 50.089 1.00 45.81 88 LYS A O 1
ATOM 724 N N . HIS A 1 89 ? -22.801 -38.959 49.629 1.00 40.12 89 HIS A N 1
ATOM 725 C CA . HIS A 1 89 ? -23.931 -39.678 50.219 1.00 40.12 89 HIS A CA 1
ATOM 726 C C . HIS A 1 89 ? -23.568 -41.152 50.344 1.00 40.12 89 HIS A C 1
ATOM 728 O O . HIS A 1 89 ? -23.019 -41.697 49.361 1.00 40.12 89 HIS A O 1
#